Protein AF-A0A5B6WIL8-F1 (afdb_monomer_lite)

Radius of gyration: 14.49 Å; chains: 1; bounding box: 51×14×35 Å

pLDDT: mean 71.17, std 10.92, range [44.34, 85.31]

Secondary structure (DSSP, 8-state):
--HHHHHHHHHHHHHHHHHH--SEEEE-S-SS-GGG-SS-SEEEE-TT-TT--EEEE-TTSEEEEEEEETTEEEEEEE-------

Organism: NCBI:txid47621

Sequence (85 aa):
MELGSDIEAIRRIKNKLRQIKPQILFLIETKKVLGKCSGLDKKVDAEGSRSGLSLGWNNGCIIQLRSYLVLHIDVEIDEGDEADK

Foldseek 3Di:
DPPVVVVVVLVVVLVVCVVVLDQKDKDWQDPPRPVPRPRFDDKDWAPDENGIIIITGHPQWDKDFDDGHNHDTDIDTDNDPPPDD

Structure (mmCIF, N/CA/C/O backbone):
data_AF-A0A5B6WIL8-F1
#
_entry.id   AF-A0A5B6WIL8-F1
#
loop_
_atom_site.group_PDB
_atom_site.id
_atom_site.type_symbol
_atom_site.label_atom_id
_atom_site.label_alt_id
_atom_site.label_comp_id
_atom_site.label_asym_id
_atom_site.label_entity_id
_atom_site.label_seq_id
_atom_site.pdbx_PDB_ins_code
_atom_site.Cartn_x
_atom_site.Cartn_y
_atom_site.Cartn_z
_atom_site.occupancy
_atom_site.B_iso_or_equiv
_atom_site.auth_seq_id
_atom_site.auth_comp_id
_atom_site.auth_asym_id
_atom_site.auth_atom_id
_atom_site.pdbx_PDB_model_num
ATOM 1 N N . MET A 1 1 ? 29.483 0.763 -4.888 1.00 44.38 1 MET A N 1
ATOM 2 C CA . MET A 1 1 ? 29.314 1.355 -3.542 1.00 44.38 1 MET A CA 1
ATOM 3 C C . MET A 1 1 ? 27.836 1.647 -3.208 1.00 44.38 1 MET A C 1
ATOM 5 O O . MET A 1 1 ? 27.581 2.397 -2.282 1.00 44.38 1 MET A O 1
ATOM 9 N N . GLU A 1 2 ? 26.851 1.046 -3.901 1.00 49.72 2 GLU A N 1
ATOM 10 C CA . GLU A 1 2 ? 25.425 1.426 -3.763 1.00 49.72 2 GLU A CA 1
ATOM 11 C C . GLU A 1 2 ? 24.621 0.617 -2.727 1.00 49.72 2 GLU A C 1
ATOM 13 O O . GLU A 1 2 ? 23.585 1.072 -2.258 1.00 49.72 2 GLU A O 1
ATOM 18 N N . LEU A 1 3 ? 25.109 -0.551 -2.297 1.00 51.31 3 LEU A N 1
ATOM 19 C CA . LEU A 1 3 ? 24.327 -1.471 -1.457 1.00 51.31 3 LEU A CA 1
ATOM 20 C C . LEU A 1 3 ? 24.063 -0.957 -0.024 1.00 51.31 3 LEU A C 1
ATOM 22 O O . LEU A 1 3 ? 23.107 -1.384 0.617 1.00 51.31 3 LEU A O 1
ATOM 26 N N . GLY A 1 4 ? 24.910 -0.060 0.496 1.00 56.94 4 GLY A N 1
ATOM 27 C CA . GLY A 1 4 ? 24.815 0.434 1.877 1.00 56.94 4 GLY A CA 1
ATOM 28 C C . GLY A 1 4 ? 23.747 1.512 2.099 1.00 56.94 4 GLY A C 1
ATOM 29 O O . GLY A 1 4 ? 23.189 1.596 3.191 1.00 56.94 4 GLY A O 1
ATOM 30 N N . SER A 1 5 ? 23.428 2.303 1.068 1.00 64.06 5 SER A N 1
ATOM 31 C CA . SER A 1 5 ? 22.443 3.394 1.150 1.00 64.06 5 SER A CA 1
ATOM 32 C C . SER A 1 5 ? 21.015 2.856 1.293 1.00 64.06 5 SER A C 1
ATOM 34 O O . SER A 1 5 ? 20.265 3.269 2.182 1.00 64.06 5 SER A O 1
ATOM 36 N N . ASP A 1 6 ? 20.670 1.850 0.485 1.00 66.62 6 ASP A N 1
ATOM 37 C CA . ASP A 1 6 ? 19.326 1.265 0.451 1.00 66.62 6 ASP A CA 1
ATOM 38 C C . ASP A 1 6 ? 18.965 0.564 1.767 1.00 66.62 6 ASP A C 1
ATOM 40 O O . ASP A 1 6 ? 17.838 0.667 2.255 1.00 66.62 6 ASP A O 1
ATOM 44 N N . ILE A 1 7 ? 19.934 -0.115 2.3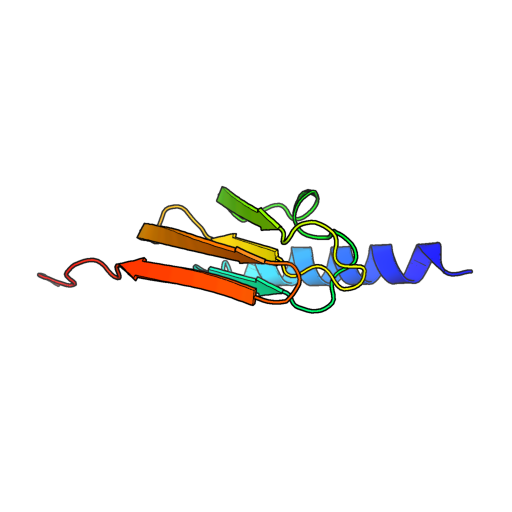91 1.00 73.25 7 ILE A N 1
ATOM 45 C CA . ILE A 1 7 ? 19.736 -0.805 3.674 1.00 73.25 7 ILE A CA 1
ATOM 46 C C . ILE A 1 7 ? 19.401 0.200 4.782 1.00 73.25 7 ILE A C 1
ATOM 48 O O . ILE A 1 7 ? 18.493 -0.037 5.584 1.00 73.25 7 ILE A O 1
ATOM 52 N N . GLU A 1 8 ? 20.095 1.338 4.816 1.00 77.25 8 GLU A N 1
ATOM 53 C CA . GLU A 1 8 ? 19.877 2.367 5.830 1.00 77.25 8 GLU A CA 1
ATOM 54 C C . GLU A 1 8 ? 18.547 3.105 5.613 1.00 77.25 8 GLU A C 1
ATOM 56 O O . GLU A 1 8 ? 17.819 3.359 6.577 1.00 77.25 8 GLU A O 1
ATOM 61 N N . ALA A 1 9 ? 18.164 3.366 4.358 1.00 74.75 9 ALA A N 1
ATOM 62 C CA . ALA A 1 9 ? 16.848 3.907 4.022 1.00 74.75 9 ALA A CA 1
ATOM 63 C C . ALA A 1 9 ? 15.717 2.968 4.480 1.00 74.75 9 ALA A C 1
ATOM 65 O O . ALA A 1 9 ? 14.794 3.399 5.179 1.00 74.75 9 ALA A O 1
ATOM 66 N N . ILE A 1 10 ? 15.830 1.663 4.195 1.00 75.38 10 ILE A N 1
ATOM 67 C CA . ILE A 1 10 ? 14.873 0.645 4.658 1.00 75.38 10 ILE A CA 1
ATOM 68 C C . ILE A 1 10 ? 14.806 0.622 6.189 1.00 75.38 10 ILE A C 1
ATOM 70 O O . ILE A 1 10 ? 13.715 0.564 6.761 1.00 75.38 10 ILE A O 1
ATOM 74 N N . ARG A 1 11 ? 15.952 0.684 6.879 1.00 81.50 11 ARG A N 1
ATOM 75 C CA . ARG A 1 11 ? 16.010 0.683 8.349 1.00 81.50 11 ARG A CA 1
ATOM 76 C C . ARG A 1 11 ? 15.292 1.895 8.944 1.00 81.50 11 ARG A C 1
ATOM 78 O O . ARG A 1 11 ? 14.511 1.740 9.886 1.00 81.50 11 ARG A O 1
ATOM 85 N N . ARG A 1 12 ? 15.514 3.086 8.383 1.00 82.19 12 ARG A N 1
ATOM 86 C CA . ARG A 1 12 ? 14.862 4.334 8.815 1.00 82.19 12 ARG A CA 1
ATOM 87 C C . ARG A 1 12 ? 13.355 4.282 8.607 1.00 82.19 12 ARG A C 1
ATOM 89 O O . ARG A 1 12 ? 12.616 4.584 9.543 1.00 82.19 12 ARG A O 1
ATOM 96 N N . ILE A 1 13 ? 12.909 3.825 7.436 1.00 80.25 13 ILE A N 1
ATOM 97 C CA . ILE A 1 13 ? 11.483 3.647 7.138 1.00 80.25 13 ILE A CA 1
ATOM 98 C C . ILE A 1 13 ? 10.864 2.666 8.139 1.00 80.25 13 ILE A C 1
ATOM 100 O O . ILE A 1 13 ? 9.901 3.016 8.811 1.00 80.25 13 ILE A O 1
ATOM 104 N N . LYS A 1 14 ? 11.465 1.488 8.352 1.00 80.25 14 LYS A N 1
ATOM 105 C CA . LYS A 1 14 ? 10.978 0.504 9.339 1.00 80.25 14 LYS A CA 1
ATOM 106 C C . LYS A 1 14 ? 10.857 1.067 10.752 1.00 80.25 14 LYS A C 1
ATOM 108 O O . LYS A 1 14 ? 9.903 0.753 11.460 1.00 80.25 14 LYS A O 1
ATOM 113 N N . ASN A 1 15 ? 11.831 1.854 11.200 1.00 83.81 15 ASN A N 1
ATOM 114 C CA . ASN A 1 15 ? 11.785 2.461 12.530 1.00 83.81 15 ASN A CA 1
ATOM 115 C C . ASN A 1 15 ? 10.661 3.494 12.631 1.00 83.81 15 ASN A C 1
ATOM 117 O O . ASN A 1 15 ? 9.918 3.485 13.608 1.00 83.81 15 ASN A O 1
ATOM 121 N N . LYS A 1 16 ? 10.495 4.326 11.599 1.00 82.94 16 LYS A N 1
ATOM 122 C CA . LYS A 1 16 ? 9.438 5.337 11.552 1.00 82.94 16 LYS A CA 1
ATOM 123 C C . LYS A 1 16 ? 8.045 4.701 11.512 1.00 82.94 16 LYS A C 1
ATOM 125 O O . LYS A 1 16 ? 7.175 5.113 12.270 1.00 82.94 16 LYS A O 1
ATOM 130 N N . LEU A 1 17 ? 7.861 3.639 10.721 1.00 80.38 17 LEU A N 1
ATOM 131 C CA . LEU A 1 17 ? 6.603 2.884 10.663 1.00 80.38 17 LEU A CA 1
ATOM 132 C C . LEU A 1 17 ? 6.245 2.247 12.010 1.00 80.38 17 LEU A C 1
ATOM 134 O O . LEU A 1 17 ? 5.086 2.284 12.405 1.00 80.38 17 LEU A O 1
ATOM 138 N N . ARG A 1 18 ? 7.231 1.729 12.755 1.00 81.75 18 ARG A N 1
ATOM 139 C CA . ARG A 1 18 ? 7.005 1.186 14.107 1.00 81.75 18 ARG A CA 1
ATOM 140 C C . ARG A 1 18 ? 6.559 2.240 15.121 1.00 81.75 18 ARG A C 1
ATOM 142 O O . ARG A 1 18 ? 5.823 1.899 16.042 1.00 81.75 18 ARG A O 1
ATOM 149 N N . GLN A 1 19 ? 7.019 3.480 14.969 1.00 83.25 19 GLN A N 1
ATOM 150 C CA . GLN A 1 19 ? 6.673 4.586 15.865 1.00 83.25 19 GLN A CA 1
ATOM 151 C C . GLN A 1 19 ? 5.313 5.192 15.526 1.00 83.25 19 GLN A C 1
ATOM 153 O O . GLN A 1 19 ? 4.499 5.393 16.418 1.00 83.25 19 GLN A O 1
ATOM 158 N N . ILE A 1 20 ? 5.073 5.466 14.242 1.00 85.31 20 ILE A N 1
ATOM 159 C CA . ILE A 1 20 ? 3.855 6.141 13.778 1.00 85.31 20 ILE A CA 1
ATOM 160 C C . ILE A 1 20 ? 2.673 5.170 13.740 1.00 85.31 20 ILE A C 1
ATOM 162 O O . ILE A 1 20 ? 1.548 5.591 13.976 1.00 85.31 20 ILE A O 1
ATOM 166 N N . LYS A 1 21 ? 2.926 3.883 13.453 1.00 82.19 21 LYS A N 1
ATOM 167 C CA . LYS A 1 21 ? 1.897 2.855 13.224 1.00 82.19 21 LYS A CA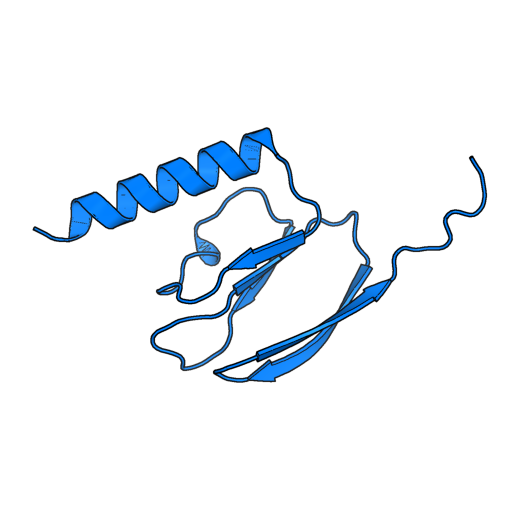 1
ATOM 168 C C . LYS A 1 21 ? 0.780 3.376 12.307 1.00 82.19 21 LYS A C 1
ATOM 170 O O . LYS A 1 21 ? -0.378 3.419 12.720 1.00 82.19 21 LYS A O 1
ATOM 175 N N . PRO A 1 22 ? 1.125 3.822 11.084 1.00 80.81 22 PRO A N 1
ATOM 176 C CA . PRO A 1 22 ? 0.145 4.436 10.203 1.00 80.81 22 PRO A CA 1
ATOM 177 C C . PRO A 1 22 ? -0.963 3.438 9.866 1.00 80.81 22 PRO A C 1
ATOM 179 O O . PRO A 1 22 ? -0.702 2.248 9.691 1.00 80.81 22 PRO A O 1
ATOM 182 N N . GLN A 1 23 ? -2.191 3.929 9.750 1.00 82.44 23 GLN A N 1
ATOM 183 C CA . GLN A 1 23 ? -3.318 3.137 9.264 1.00 82.44 23 GLN A CA 1
ATOM 184 C C . GLN A 1 23 ? -3.171 2.813 7.768 1.00 82.44 23 GLN A C 1
ATOM 186 O O . GLN A 1 23 ? -3.395 1.674 7.356 1.00 82.44 23 GLN A O 1
ATOM 191 N N . ILE A 1 24 ? -2.695 3.791 6.988 1.00 82.50 24 ILE A N 1
ATOM 192 C CA . ILE A 1 24 ? -2.466 3.695 5.543 1.00 82.50 24 ILE A CA 1
ATOM 193 C C . ILE A 1 24 ? -1.088 4.283 5.209 1.00 82.50 24 ILE A C 1
ATOM 195 O O . ILE A 1 24 ? -0.702 5.324 5.743 1.00 82.50 24 ILE A O 1
ATOM 199 N N . LEU A 1 25 ? -0.334 3.619 4.332 1.00 83.56 25 LEU A N 1
ATOM 200 C CA . LEU A 1 25 ? 0.971 4.061 3.843 1.00 83.56 25 LEU A CA 1
ATOM 201 C C . LEU A 1 25 ? 1.031 4.003 2.314 1.00 83.56 25 LEU A C 1
ATOM 203 O O . LEU A 1 25 ? 0.950 2.921 1.733 1.00 83.56 25 LEU A O 1
ATOM 207 N N . PHE A 1 26 ? 1.309 5.150 1.695 1.00 82.00 26 PHE A N 1
ATOM 208 C CA . PHE A 1 26 ? 1.622 5.271 0.272 1.00 82.00 26 PHE A CA 1
ATOM 209 C C . PHE A 1 26 ? 3.120 5.512 0.094 1.00 82.00 26 PHE A C 1
ATOM 211 O O . PHE A 1 26 ? 3.668 6.458 0.661 1.00 82.00 26 PHE A O 1
ATOM 218 N N . LEU A 1 27 ? 3.785 4.673 -0.697 1.00 75.69 27 LEU A N 1
ATOM 219 C CA . LEU A 1 27 ? 5.155 4.903 -1.138 1.00 75.69 27 LEU A CA 1
ATOM 220 C C . LEU A 1 27 ? 5.192 5.025 -2.662 1.00 75.69 27 LEU A C 1
ATOM 222 O O . LEU A 1 27 ? 4.627 4.201 -3.380 1.00 75.69 27 LEU A O 1
ATOM 226 N N . ILE A 1 28 ? 5.890 6.050 -3.142 1.00 77.06 28 ILE A N 1
ATOM 227 C CA . ILE A 1 28 ? 6.045 6.377 -4.561 1.00 77.06 28 ILE A CA 1
ATOM 228 C C . ILE A 1 28 ? 7.531 6.263 -4.907 1.00 77.06 28 ILE A C 1
ATOM 230 O O . ILE A 1 28 ? 8.382 6.482 -4.044 1.00 77.06 28 ILE A O 1
ATOM 234 N N . GLU A 1 29 ? 7.846 5.899 -6.150 1.00 69.69 29 GLU A N 1
ATOM 235 C CA . GLU A 1 29 ? 9.223 5.817 -6.654 1.00 69.69 29 GLU A CA 1
ATOM 236 C C . GLU A 1 29 ? 10.084 4.752 -5.958 1.00 69.69 29 GLU A C 1
ATOM 238 O O . GLU A 1 29 ? 11.309 4.864 -5.885 1.00 69.69 29 GLU A O 1
ATOM 243 N N . THR A 1 30 ? 9.474 3.672 -5.456 1.00 66.06 30 THR A N 1
ATOM 244 C CA . THR A 1 30 ? 10.215 2.639 -4.728 1.00 66.06 30 THR A CA 1
ATOM 245 C C . THR A 1 30 ? 10.670 1.496 -5.626 1.00 66.06 30 THR A C 1
ATOM 247 O O . THR A 1 30 ? 9.893 0.851 -6.325 1.00 66.06 30 THR A O 1
ATOM 250 N N . LYS A 1 31 ? 11.956 1.146 -5.559 1.00 64.19 31 LYS A N 1
ATOM 251 C CA . LYS A 1 31 ? 12.453 -0.117 -6.123 1.00 64.19 31 LYS A CA 1
ATOM 252 C C . LYS A 1 31 ? 12.031 -1.276 -5.199 1.00 64.19 31 LYS A C 1
ATOM 254 O O . LYS A 1 31 ? 12.817 -1.702 -4.362 1.00 64.19 31 LYS A O 1
ATOM 259 N N . LYS A 1 32 ? 10.779 -1.751 -5.308 1.00 57.91 32 LYS A N 1
ATOM 260 C CA . LYS A 1 32 ? 10.201 -2.923 -4.595 1.00 57.91 32 LYS A CA 1
ATOM 261 C C . LYS A 1 32 ? 10.553 -3.001 -3.097 1.00 57.91 32 LYS A C 1
ATOM 263 O O . LYS A 1 32 ? 11.313 -3.871 -2.663 1.00 57.91 32 LYS A O 1
ATOM 268 N N . VAL A 1 33 ? 9.993 -2.102 -2.286 1.00 59.50 33 VAL A N 1
ATOM 269 C CA . VAL A 1 33 ? 10.373 -1.976 -0.863 1.00 59.50 33 VAL A CA 1
ATOM 270 C C . VAL A 1 33 ? 9.378 -2.657 0.090 1.00 59.50 33 VAL A C 1
ATOM 272 O O . VAL A 1 33 ? 9.784 -3.149 1.151 1.00 59.50 33 VAL A O 1
ATOM 275 N N . LEU A 1 34 ? 8.091 -2.761 -0.268 1.00 60.47 34 LEU A N 1
ATOM 276 C CA . LEU A 1 34 ? 7.051 -3.098 0.713 1.00 60.47 34 LEU A CA 1
ATOM 277 C C . LEU A 1 34 ? 7.085 -4.546 1.215 1.00 60.47 34 LEU A C 1
ATOM 279 O O . LEU A 1 34 ? 6.822 -4.785 2.400 1.00 60.47 34 LEU A O 1
ATOM 283 N N . GLY A 1 35 ? 7.487 -5.505 0.375 1.00 59.66 35 GLY A N 1
ATOM 284 C CA . GLY A 1 35 ? 7.649 -6.909 0.778 1.00 59.66 35 GLY A CA 1
ATOM 285 C C . GLY A 1 35 ? 8.575 -7.094 1.989 1.00 59.66 35 GLY A C 1
ATOM 286 O O . GLY A 1 35 ? 8.408 -8.033 2.762 1.00 59.66 35 GLY A O 1
ATOM 287 N N . LYS A 1 36 ? 9.501 -6.152 2.228 1.00 59.00 36 LYS A N 1
ATOM 288 C CA . LYS A 1 36 ? 10.457 -6.199 3.345 1.00 59.00 36 LYS A CA 1
ATOM 289 C C . LYS A 1 36 ? 10.048 -5.365 4.563 1.00 59.00 36 LYS A C 1
ATOM 291 O O . LYS A 1 36 ? 10.712 -5.481 5.596 1.00 59.00 36 LYS A O 1
ATOM 296 N N . CYS A 1 37 ? 9.007 -4.534 4.483 1.00 59.75 37 CYS A N 1
ATOM 297 C CA . CYS A 1 37 ? 8.544 -3.685 5.587 1.00 59.75 37 CYS A CA 1
ATOM 298 C C . CYS A 1 37 ? 7.613 -4.452 6.540 1.00 59.75 37 CYS A C 1
ATOM 300 O O . CYS A 1 37 ? 6.495 -4.802 6.183 1.00 59.75 37 CYS A O 1
ATOM 302 N N . SER A 1 38 ? 8.060 -4.717 7.765 1.00 58.28 38 SER A N 1
ATOM 303 C CA . SER A 1 38 ? 7.230 -5.269 8.845 1.00 58.28 38 SER A CA 1
ATOM 304 C C . SER A 1 38 ? 6.388 -4.156 9.484 1.00 58.28 38 SER A C 1
ATOM 306 O O . SER A 1 38 ? 6.965 -3.128 9.843 1.00 58.28 38 SER A O 1
ATOM 308 N N . GLY A 1 39 ? 5.075 -4.362 9.651 1.00 63.62 39 GLY A N 1
ATOM 309 C CA . GLY A 1 39 ? 4.166 -3.401 10.306 1.00 63.62 39 GLY A CA 1
ATOM 310 C C . GLY A 1 39 ? 2.955 -2.943 9.483 1.00 63.62 39 GLY A C 1
ATOM 311 O O . GLY A 1 39 ? 2.321 -1.974 9.881 1.00 63.62 39 GLY A O 1
ATOM 312 N N . LEU A 1 40 ? 2.682 -3.598 8.350 1.00 68.69 40 LEU A N 1
ATOM 313 C CA . LEU A 1 40 ? 1.462 -3.441 7.553 1.00 68.69 40 LEU A CA 1
ATOM 314 C C . LEU A 1 40 ? 0.903 -4.835 7.265 1.00 68.69 40 LEU A C 1
ATOM 316 O O . LEU A 1 40 ? 1.680 -5.717 6.878 1.00 68.69 40 LEU A O 1
ATOM 320 N N . ASP A 1 41 ? -0.401 -5.013 7.454 1.00 71.19 41 ASP A N 1
ATOM 321 C CA . ASP A 1 41 ? -1.084 -6.307 7.334 1.00 71.19 41 ASP A CA 1
ATOM 322 C C . ASP A 1 41 ? -1.325 -6.700 5.873 1.00 71.19 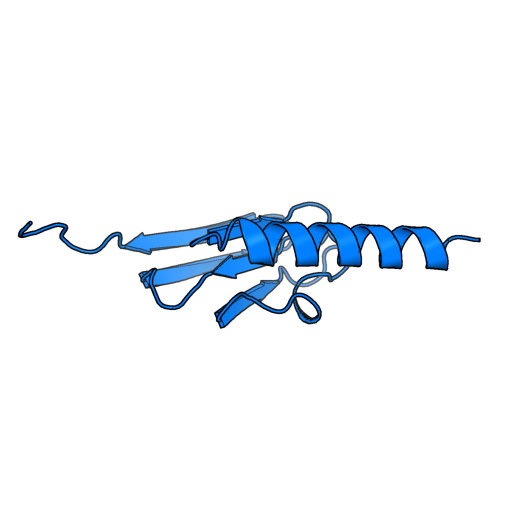41 ASP A C 1
ATOM 324 O O . ASP A 1 41 ? -1.165 -7.860 5.493 1.00 71.19 41 ASP A O 1
ATOM 328 N N . LYS A 1 42 ? -1.679 -5.721 5.037 1.00 72.69 42 LYS A N 1
ATOM 329 C CA . LYS A 1 42 ? -1.994 -5.911 3.616 1.00 72.69 42 LYS A CA 1
ATOM 330 C C . LYS A 1 42 ? -1.175 -4.954 2.760 1.00 72.69 42 LYS A C 1
ATOM 332 O O . LYS A 1 42 ? -0.825 -3.859 3.204 1.00 72.69 42 LYS A O 1
ATOM 337 N N . LYS A 1 43 ? -0.799 -5.406 1.559 1.00 74.19 43 LYS A N 1
ATOM 338 C CA . LYS A 1 43 ? 0.145 -4.713 0.672 1.00 74.19 43 LYS A CA 1
ATOM 339 C C . LYS A 1 43 ? -0.182 -4.975 -0.793 1.00 74.19 43 LYS A C 1
ATOM 341 O O . LYS A 1 43 ? -0.482 -6.111 -1.149 1.00 74.19 43 LYS A O 1
ATOM 346 N N . VAL A 1 44 ? -0.057 -3.946 -1.622 1.00 71.19 44 VAL A N 1
ATOM 347 C CA . VAL A 1 44 ? -0.202 -4.001 -3.080 1.00 71.19 44 VAL A CA 1
ATOM 348 C C . VAL A 1 44 ? 0.945 -3.211 -3.698 1.00 71.19 44 VAL A C 1
ATOM 350 O O . VAL A 1 44 ? 1.185 -2.066 -3.317 1.00 71.19 44 VAL A O 1
ATOM 353 N N . ASP A 1 45 ? 1.643 -3.828 -4.646 1.00 71.19 45 ASP A N 1
ATOM 354 C CA . ASP A 1 45 ? 2.705 -3.203 -5.432 1.00 71.19 45 ASP A CA 1
ATOM 355 C C . ASP A 1 45 ? 2.235 -3.087 -6.890 1.00 71.19 45 ASP A C 1
ATOM 357 O O . ASP A 1 45 ? 1.691 -4.045 -7.441 1.00 71.19 45 ASP A O 1
ATOM 361 N N . ALA A 1 46 ? 2.458 -1.937 -7.530 1.00 64.38 46 ALA A N 1
ATOM 362 C CA . ALA A 1 46 ? 2.179 -1.762 -8.953 1.00 64.38 46 ALA A CA 1
ATOM 363 C C . ALA A 1 46 ? 3.136 -2.607 -9.811 1.00 64.38 46 ALA A C 1
ATOM 365 O O . ALA A 1 46 ? 4.359 -2.589 -9.630 1.00 64.38 46 ALA A O 1
ATOM 366 N N . GLU A 1 47 ? 2.583 -3.346 -10.769 1.00 61.44 47 GLU A N 1
ATOM 367 C CA . GLU A 1 47 ? 3.347 -4.262 -11.613 1.00 61.44 47 GLU A CA 1
ATOM 368 C C . GLU A 1 47 ? 4.153 -3.511 -12.693 1.00 61.44 47 GLU A C 1
ATOM 370 O O . GLU A 1 47 ? 3.704 -2.518 -13.261 1.00 61.44 47 GLU A O 1
ATOM 375 N N . GLY A 1 48 ? 5.375 -3.973 -12.985 1.00 56.06 48 GLY A N 1
ATOM 376 C CA . GLY A 1 48 ? 6.156 -3.536 -14.152 1.00 56.06 48 GLY A CA 1
ATOM 377 C C . GLY A 1 48 ? 6.883 -2.183 -14.077 1.00 56.06 48 GLY A C 1
ATOM 378 O O . GLY A 1 48 ? 7.666 -1.892 -14.983 1.00 56.06 48 GLY A O 1
ATOM 379 N N . SER A 1 49 ? 6.713 -1.360 -13.035 1.00 50.38 49 SER A N 1
ATOM 380 C CA . SER A 1 49 ? 7.358 -0.036 -12.989 1.00 50.38 49 SER A CA 1
ATOM 381 C C . SER A 1 49 ? 8.759 -0.063 -12.349 1.00 50.38 49 SER A C 1
ATOM 383 O O . SER A 1 49 ? 8.995 -0.651 -11.292 1.00 50.38 49 SER A O 1
ATOM 385 N N . ARG A 1 50 ? 9.733 0.600 -12.996 1.00 55.38 50 ARG A N 1
ATOM 386 C CA . ARG A 1 50 ? 11.089 0.830 -12.443 1.00 55.38 50 ARG A CA 1
ATOM 387 C C . ARG A 1 50 ? 11.081 1.752 -11.208 1.00 55.38 50 ARG A C 1
ATOM 389 O O . ARG A 1 50 ? 12.088 1.820 -10.508 1.00 55.38 50 ARG A O 1
ATOM 396 N N . SER A 1 51 ? 9.957 2.422 -10.952 1.00 59.47 51 SER A N 1
ATOM 397 C CA . SER A 1 51 ? 9.699 3.413 -9.901 1.00 59.47 51 SER A CA 1
ATOM 398 C C . SER A 1 51 ? 8.560 2.976 -8.956 1.00 59.47 51 SER A C 1
ATOM 400 O O . SER A 1 51 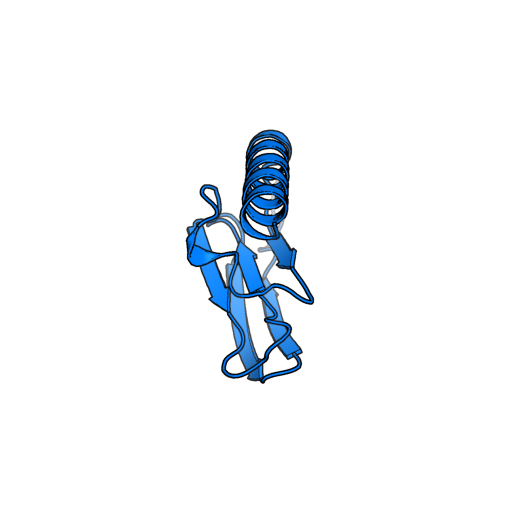? 7.856 3.821 -8.421 1.00 59.47 51 SER A O 1
ATOM 402 N N . GLY A 1 52 ? 8.360 1.664 -8.778 1.00 70.88 52 GLY A N 1
ATOM 403 C CA . GLY A 1 52 ? 7.291 0.996 -8.011 1.00 70.88 52 GLY A CA 1
ATOM 404 C C . GLY A 1 52 ? 6.453 1.851 -7.054 1.00 70.88 52 GLY A C 1
ATOM 405 O O . GLY A 1 52 ? 6.952 2.367 -6.049 1.00 70.88 52 GLY A O 1
ATOM 406 N N . LEU A 1 53 ? 5.154 1.934 -7.349 1.00 75.25 53 LEU A N 1
ATOM 407 C CA . LEU A 1 53 ? 4.141 2.386 -6.400 1.00 75.25 53 LEU A CA 1
ATOM 408 C C . LEU A 1 53 ? 3.808 1.237 -5.457 1.00 75.25 53 LEU A C 1
ATOM 410 O O . LEU A 1 53 ? 3.581 0.114 -5.910 1.00 75.25 53 LEU A O 1
ATOM 414 N N . SER A 1 54 ? 3.743 1.534 -4.167 1.00 78.12 54 SER A N 1
ATOM 415 C CA . SER A 1 54 ? 3.359 0.561 -3.157 1.00 78.12 54 SER A CA 1
ATOM 416 C C . SER A 1 54 ? 2.366 1.177 -2.186 1.00 78.12 54 SER A C 1
ATOM 418 O O . SER A 1 54 ? 2.596 2.259 -1.643 1.00 78.12 54 SER A O 1
ATOM 420 N N . LEU A 1 55 ? 1.293 0.447 -1.918 1.00 83.31 55 LEU A N 1
ATOM 421 C CA . LEU A 1 55 ? 0.302 0.775 -0.907 1.00 83.31 55 LEU A CA 1
ATOM 422 C C . LEU A 1 55 ? 0.279 -0.336 0.135 1.00 83.31 55 LEU A C 1
ATOM 424 O O . LEU A 1 55 ? 0.232 -1.516 -0.208 1.00 83.31 55 LEU A O 1
ATOM 428 N N . GLY A 1 56 ? 0.290 0.025 1.412 1.00 83.44 56 GLY A N 1
ATOM 429 C CA . GLY A 1 56 ? 0.016 -0.930 2.474 1.00 83.44 56 GLY A CA 1
ATOM 430 C C . GLY A 1 56 ? -0.820 -0.321 3.584 1.00 83.44 56 GLY A C 1
ATOM 431 O O . GLY A 1 56 ? -0.788 0.886 3.811 1.00 83.44 56 GLY A O 1
ATOM 432 N N . TRP A 1 57 ? -1.583 -1.169 4.259 1.00 85.00 57 TRP A N 1
ATOM 433 C CA . TRP A 1 57 ? -2.531 -0.756 5.285 1.00 85.00 57 TRP A CA 1
ATOM 434 C C . TRP A 1 57 ? -2.664 -1.810 6.380 1.00 85.00 57 TRP A C 1
ATOM 436 O O . TRP A 1 57 ? -2.272 -2.969 6.208 1.00 85.00 57 TRP A O 1
ATOM 446 N N . ASN A 1 58 ? -3.197 -1.379 7.519 1.00 79.75 58 ASN A N 1
ATOM 447 C CA . ASN A 1 58 ? -3.503 -2.239 8.657 1.00 79.75 58 ASN A CA 1
ATOM 448 C C . ASN A 1 58 ? -4.969 -2.690 8.633 1.00 79.75 58 ASN A C 1
ATOM 450 O O . ASN 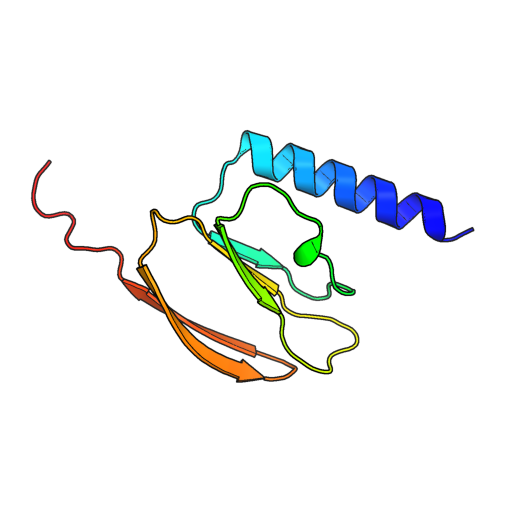A 1 58 ? -5.819 -2.058 8.009 1.00 79.75 58 ASN A O 1
ATOM 454 N N . ASN A 1 59 ? -5.281 -3.765 9.358 1.00 73.94 59 ASN A N 1
ATOM 455 C CA . ASN A 1 59 ? -6.621 -4.363 9.429 1.00 73.94 59 ASN A CA 1
ATOM 456 C C . ASN A 1 59 ? -7.707 -3.438 10.009 1.00 73.94 59 ASN A C 1
ATOM 458 O O . ASN A 1 59 ? -8.882 -3.781 9.941 1.00 73.94 59 ASN A O 1
ATOM 462 N N . GLY A 1 60 ? -7.326 -2.285 10.569 1.00 72.62 60 GLY A N 1
ATOM 463 C CA . GLY A 1 60 ? -8.256 -1.251 11.025 1.00 72.62 60 GLY A CA 1
ATOM 464 C C . GLY A 1 60 ? -8.881 -0.416 9.904 1.00 72.62 60 GLY A C 1
ATOM 465 O O . GLY A 1 60 ? -9.747 0.392 10.199 1.00 72.62 60 GLY A O 1
ATOM 466 N N . CYS A 1 61 ? -8.459 -0.594 8.647 1.00 72.12 61 CYS A N 1
ATOM 467 C CA . CYS A 1 61 ? -9.040 0.097 7.496 1.00 72.12 61 CYS A CA 1
ATOM 468 C C . CYS A 1 61 ? -9.666 -0.901 6.526 1.00 72.12 61 CYS A C 1
ATOM 470 O O . CYS A 1 61 ? -9.006 -1.847 6.070 1.00 72.12 61 CYS A O 1
ATOM 472 N N . ILE A 1 62 ? -10.921 -0.655 6.157 1.00 81.44 62 ILE A N 1
ATOM 473 C CA . ILE A 1 62 ? -11.575 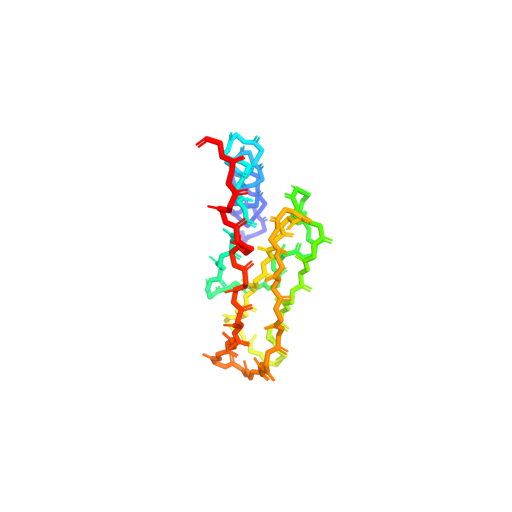-1.366 5.066 1.00 81.44 62 ILE A CA 1
ATOM 474 C C . ILE A 1 62 ? -11.165 -0.657 3.776 1.00 81.44 62 ILE A C 1
ATOM 476 O O . ILE A 1 62 ? -11.694 0.385 3.410 1.00 81.44 62 ILE A O 1
ATOM 480 N N . ILE A 1 63 ? -10.161 -1.215 3.101 1.00 81.44 63 ILE A N 1
ATOM 481 C CA . ILE A 1 63 ? -9.689 -0.706 1.811 1.00 81.44 63 ILE A CA 1
ATOM 482 C C . ILE A 1 63 ? -10.076 -1.693 0.720 1.00 81.44 63 ILE A C 1
ATOM 484 O O . ILE A 1 63 ? -9.715 -2.873 0.786 1.00 81.44 63 ILE A O 1
ATOM 488 N N . GLN A 1 64 ? -10.774 -1.195 -0.297 1.00 81.88 64 GLN A N 1
ATOM 489 C CA . GLN A 1 64 ? -11.089 -1.933 -1.512 1.00 81.88 64 GLN A CA 1
ATOM 490 C C . GLN A 1 64 ? -10.194 -1.442 -2.649 1.00 81.88 64 GLN A C 1
ATOM 492 O O . GLN A 1 64 ? -10.234 -0.277 -3.040 1.00 81.88 64 GLN A O 1
ATOM 497 N N . LEU A 1 65 ? -9.374 -2.344 -3.191 1.00 79.94 65 LEU A N 1
ATOM 498 C CA . LEU A 1 65 ? -8.588 -2.070 -4.390 1.00 79.94 65 LEU A CA 1
ATOM 499 C C . LEU A 1 65 ? -9.516 -2.079 -5.608 1.00 79.94 65 LEU A C 1
ATOM 501 O O . LEU A 1 65 ? -10.132 -3.105 -5.897 1.00 79.94 65 LEU A O 1
ATOM 505 N N . ARG A 1 66 ? -9.609 -0.951 -6.317 1.00 84.00 66 ARG A N 1
ATOM 506 C CA . ARG A 1 66 ? -10.436 -0.815 -7.526 1.00 84.00 66 ARG A CA 1
ATOM 507 C C . ARG A 1 66 ? -9.630 -1.137 -8.782 1.00 84.00 66 ARG A C 1
ATOM 509 O O . ARG A 1 66 ? -10.050 -1.967 -9.584 1.00 84.00 66 ARG A O 1
ATOM 516 N N . SER A 1 67 ? -8.450 -0.538 -8.909 1.00 76.31 67 SER A N 1
ATOM 517 C CA . SER A 1 67 ? -7.535 -0.743 -10.034 1.00 76.31 67 SER A CA 1
ATOM 518 C C . SER A 1 67 ? -6.092 -0.491 -9.617 1.00 76.31 67 SER A C 1
ATOM 520 O O . SER A 1 67 ? -5.808 0.264 -8.690 1.00 76.31 67 SER A O 1
ATOM 522 N N . TYR A 1 68 ? -5.157 -1.133 -10.313 1.00 73.19 68 TYR A N 1
ATOM 523 C CA . TYR A 1 68 ? -3.739 -0.817 -10.207 1.00 73.19 68 TYR A CA 1
ATOM 524 C C . TYR A 1 68 ? -3.091 -0.900 -11.589 1.00 73.19 68 TYR A C 1
ATOM 526 O O . TYR A 1 68 ? -3.320 -1.839 -12.349 1.00 73.19 68 TYR A O 1
ATOM 534 N N . LEU A 1 69 ? -2.278 0.101 -11.911 1.00 68.56 69 LEU A N 1
ATOM 535 C CA . LEU A 1 69 ? -1.463 0.180 -13.117 1.00 68.56 69 LEU A CA 1
ATOM 536 C C . LEU A 1 69 ? -0.054 0.649 -12.748 1.00 68.56 69 LEU A C 1
ATOM 538 O O . LEU A 1 69 ? 0.223 1.063 -11.625 1.00 68.56 69 LEU A O 1
ATOM 542 N N . VAL A 1 70 ? 0.845 0.625 -13.731 1.00 67.69 70 VAL A N 1
ATOM 543 C CA . VAL A 1 70 ? 2.259 1.029 -13.610 1.00 67.69 70 VAL A CA 1
ATOM 544 C C . VAL A 1 70 ? 2.434 2.388 -12.904 1.00 67.69 70 VAL A C 1
ATOM 546 O O . VAL A 1 70 ? 3.433 2.593 -12.213 1.00 67.69 70 VAL A O 1
ATOM 549 N N . LEU A 1 71 ? 1.476 3.309 -13.084 1.00 69.31 71 LEU A N 1
ATOM 550 C CA . LEU A 1 71 ? 1.544 4.705 -12.639 1.00 69.31 71 LEU A CA 1
ATOM 551 C C . LEU A 1 71 ? 0.446 5.125 -11.648 1.00 69.31 71 LEU A C 1
ATOM 553 O O . LEU A 1 71 ? 0.465 6.275 -11.216 1.00 69.31 71 LEU A O 1
ATOM 557 N N . HIS A 1 72 ? -0.490 4.248 -11.273 1.00 72.81 72 HIS A N 1
ATOM 558 C CA . HIS A 1 72 ? -1.499 4.580 -10.259 1.00 72.81 72 HIS A CA 1
ATOM 559 C C . HIS A 1 72 ? -2.030 3.347 -9.526 1.00 72.81 72 HIS A C 1
ATOM 561 O O . HIS A 1 72 ? -2.037 2.237 -10.056 1.00 72.81 72 HIS A O 1
ATOM 567 N N . ILE A 1 73 ? -2.483 3.568 -8.294 1.00 79.00 73 ILE A N 1
ATOM 568 C CA . ILE A 1 73 ? -3.219 2.602 -7.481 1.00 79.00 73 ILE A CA 1
ATOM 569 C C . ILE A 1 73 ? -4.488 3.323 -7.038 1.00 79.00 73 ILE A C 1
ATOM 571 O O . ILE A 1 73 ? -4.401 4.292 -6.284 1.00 79.00 73 ILE A O 1
ATOM 575 N N . ASP A 1 74 ? -5.640 2.849 -7.500 1.00 79.88 74 ASP A N 1
ATOM 576 C CA . ASP A 1 74 ? -6.937 3.392 -7.120 1.00 79.88 74 ASP A CA 1
ATOM 577 C C . ASP A 1 74 ? -7.532 2.521 -6.022 1.00 79.88 74 ASP A C 1
ATOM 579 O O . ASP A 1 74 ? -7.751 1.314 -6.192 1.00 79.88 74 ASP A O 1
ATOM 583 N N . VAL A 1 75 ? -7.801 3.147 -4.884 1.00 83.94 75 VAL A N 1
ATOM 584 C CA . VAL A 1 75 ? -8.431 2.497 -3.743 1.00 83.94 75 VAL A CA 1
ATOM 585 C C . VAL A 1 75 ? -9.608 3.301 -3.249 1.00 83.94 75 VAL A C 1
ATOM 587 O O . VAL A 1 75 ? -9.606 4.528 -3.283 1.00 83.94 75 VAL A O 1
ATOM 590 N N . GLU A 1 76 ? -10.594 2.580 -2.747 1.00 83.19 76 GLU A N 1
ATOM 591 C CA . GLU A 1 76 ? -11.684 3.139 -1.974 1.00 83.19 76 GLU A CA 1
ATOM 592 C C . GLU A 1 76 ? -11.450 2.803 -0.509 1.00 83.19 76 GLU A C 1
ATOM 594 O O . GLU A 1 76 ? -11.105 1.666 -0.167 1.00 83.19 76 GLU A O 1
ATOM 599 N N . ILE A 1 77 ? -11.582 3.817 0.336 1.00 82.31 77 ILE A N 1
ATOM 600 C CA . ILE A 1 77 ? -11.428 3.696 1.778 1.00 82.31 77 ILE A CA 1
ATOM 601 C C . ILE A 1 77 ? -12.825 3.840 2.354 1.00 82.31 77 ILE A C 1
ATOM 603 O O . ILE A 1 77 ? -13.464 4.873 2.182 1.00 82.31 77 ILE A O 1
ATOM 607 N N . ASP A 1 78 ? -13.283 2.780 3.002 1.00 80.44 78 ASP A N 1
ATOM 608 C CA . ASP A 1 78 ? -14.473 2.807 3.829 1.00 80.44 78 ASP A CA 1
ATOM 609 C C . ASP A 1 78 ? -14.001 3.081 5.261 1.00 80.44 78 ASP A C 1
ATOM 611 O O . ASP A 1 78 ? -13.295 2.268 5.872 1.00 80.44 78 ASP A O 1
ATOM 615 N N . GLU A 1 79 ? -14.304 4.282 5.749 1.00 68.12 79 GLU A N 1
ATOM 616 C CA . GLU A 1 79 ? -13.943 4.719 7.101 1.00 68.12 79 GLU A CA 1
ATOM 617 C C . GLU A 1 79 ? -14.793 4.013 8.172 1.00 68.12 79 GLU A C 1
ATOM 619 O O . GLU A 1 79 ? -14.477 4.109 9.358 1.00 68.12 79 GLU A O 1
ATOM 624 N N . GLY A 1 80 ? -15.799 3.223 7.767 1.00 62.31 80 GLY A N 1
ATOM 625 C CA . GLY A 1 80 ? -16.830 2.716 8.655 1.00 62.31 80 GLY A CA 1
ATOM 626 C C . GLY A 1 80 ? -17.686 3.863 9.188 1.00 62.31 80 GLY A C 1
ATOM 627 O O . GLY A 1 80 ? -17.245 5.005 9.305 1.00 62.31 80 GLY A O 1
ATOM 628 N N . ASP A 1 81 ? -18.934 3.575 9.535 1.00 55.56 81 ASP A N 1
ATOM 629 C CA . ASP A 1 81 ? -19.712 4.537 10.301 1.00 55.56 81 ASP A CA 1
ATOM 630 C C . ASP A 1 81 ? -19.009 4.737 11.657 1.00 55.56 81 ASP A C 1
ATOM 632 O O . ASP A 1 81 ? -19.037 3.848 12.513 1.00 55.56 81 ASP A O 1
ATOM 636 N N . GLU A 1 82 ? -18.420 5.912 11.899 1.00 59.31 82 GLU A N 1
ATOM 637 C CA . GLU A 1 82 ? -18.313 6.460 13.258 1.00 59.31 82 GLU A CA 1
ATOM 638 C C . GLU A 1 82 ? -19.735 6.777 13.760 1.00 59.31 82 GLU A C 1
ATOM 640 O O . GLU A 1 82 ? -20.111 7.920 14.006 1.00 59.31 82 GLU A O 1
ATOM 645 N N . ALA A 1 83 ? -20.567 5.745 13.875 1.00 52.69 83 ALA A N 1
ATOM 646 C CA . ALA A 1 83 ? -21.748 5.765 14.705 1.00 52.69 83 ALA A CA 1
ATOM 647 C C . ALA A 1 83 ? -21.319 5.244 16.081 1.00 52.69 83 ALA A C 1
ATOM 649 O O . ALA A 1 83 ? -20.933 4.087 16.239 1.00 52.69 83 ALA A O 1
ATOM 650 N N . ASP A 1 84 ? -21.396 6.143 17.057 1.00 51.16 84 ASP A N 1
ATOM 651 C CA . ASP A 1 84 ? -21.328 5.911 18.500 1.00 51.16 84 ASP A CA 1
ATOM 652 C C . ASP A 1 84 ? -19.934 5.827 19.143 1.00 51.16 84 ASP A C 1
ATOM 654 O O . ASP A 1 84 ? -19.477 4.757 19.558 1.00 51.16 84 ASP A O 1
ATOM 658 N N . LYS A 1 85 ? -19.339 7.004 19.389 1.00 44.34 85 LYS A N 1
ATOM 659 C CA . LYS A 1 85 ? -18.785 7.348 20.713 1.00 44.34 85 LYS A CA 1
ATOM 660 C C . LYS A 1 85 ? -19.053 8.796 21.100 1.00 44.34 85 LYS A C 1
ATOM 662 O O . LYS A 1 85 ? -18.862 9.680 20.242 1.00 44.34 85 LYS A O 1
#